Protein AF-A0A6P0DU18-F1 (afdb_monomer_lite)

Sequence (94 aa):
RQDRPPKGGRHASHGAALRIERGEGGFAARWIGTAYFVCANGGLTIDDSEIEALTGAFRRGGIEFVKSVLWKTEPRTGRCWYIGDQWALCYDDV

Secondary structure (DSSP, 8-state):
---PPP-S--EES--EEEEEEEETTEEEEEEEEE--EE---STTPPPHHHHHHHHHHHHH--GGG--EEEESS---TTSEEEEETTEEEESS--

pLDDT: mean 83.6, std 16.14, range [38.56, 97.56]

Radius of gyration: 15.57 Å; chains: 1; bounding box: 53×24×36 Å

Organism: Rhizobium leguminosarum (NCBI:txid384)

Structure (mmCIF, N/CA/C/O backbone):
data_AF-A0A6P0DU18-F1
#
_entry.id   AF-A0A6P0DU18-F1
#
loop_
_atom_site.group_PDB
_atom_site.id
_atom_site.type_symbol
_atom_site.label_atom_id
_atom_site.label_alt_id
_atom_site.label_comp_id
_atom_site.label_asym_id
_atom_site.label_entity_id
_atom_site.label_seq_id
_atom_site.pdbx_PDB_ins_code
_atom_site.Cartn_x
_atom_site.Cartn_y
_atom_site.Cartn_z
_atom_site.occupancy
_atom_site.B_iso_or_equiv
_atom_site.auth_seq_id
_atom_site.auth_comp_id
_atom_site.auth_asym_id
_atom_site.auth_atom_id
_atom_site.pdbx_PDB_model_num
ATOM 1 N N . ARG A 1 1 ? 34.447 4.246 -22.306 1.00 38.56 1 ARG A N 1
ATOM 2 C CA . ARG A 1 1 ? 33.308 3.542 -22.942 1.00 38.56 1 ARG A CA 1
ATOM 3 C C . ARG A 1 1 ? 32.091 3.850 -22.087 1.00 38.56 1 ARG A C 1
ATOM 5 O O . ARG A 1 1 ? 32.107 3.493 -20.922 1.00 38.56 1 ARG A O 1
ATOM 12 N N . GLN A 1 2 ? 31.158 4.646 -22.602 1.00 43.47 2 GLN A N 1
ATOM 13 C CA . GLN A 1 2 ? 29.969 5.083 -21.871 1.00 43.47 2 GLN A CA 1
ATOM 14 C C . GLN A 1 2 ? 28.898 4.011 -22.081 1.00 43.47 2 GLN A C 1
ATOM 16 O O . GLN A 1 2 ? 28.481 3.786 -23.218 1.00 43.47 2 GLN A O 1
ATOM 21 N N . ASP A 1 3 ? 28.548 3.291 -21.019 1.00 45.53 3 ASP A N 1
ATOM 22 C CA . ASP A 1 3 ? 27.516 2.261 -21.070 1.00 45.53 3 ASP A CA 1
ATOM 23 C C . ASP A 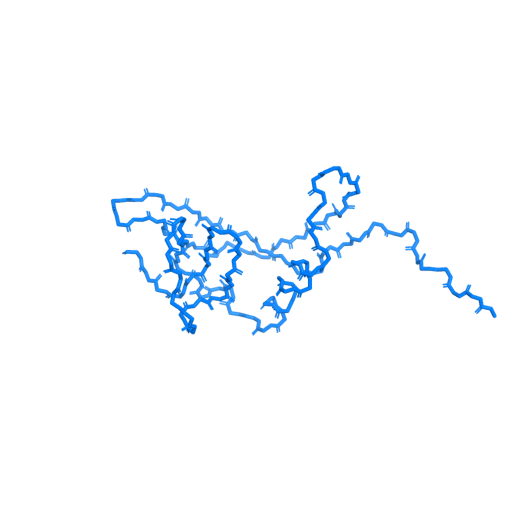1 3 ? 26.162 2.951 -21.233 1.00 45.53 3 ASP A C 1
ATOM 25 O O . ASP A 1 3 ? 25.703 3.700 -20.369 1.00 45.53 3 ASP A O 1
ATOM 29 N N . ARG A 1 4 ? 25.554 2.778 -22.403 1.00 45.91 4 ARG A N 1
ATOM 30 C CA . ARG A 1 4 ? 24.214 3.285 -22.678 1.00 45.91 4 ARG A CA 1
ATOM 31 C C . ARG A 1 4 ? 23.235 2.400 -21.905 1.00 45.91 4 ARG A C 1
ATOM 33 O O . ARG A 1 4 ? 23.251 1.192 -22.138 1.00 45.91 4 ARG A O 1
ATOM 40 N N . PRO A 1 5 ? 22.361 2.954 -21.043 1.00 54.50 5 PRO A N 1
ATOM 41 C CA . PRO A 1 5 ? 21.382 2.133 -20.350 1.00 54.50 5 PRO A CA 1
ATOM 42 C C . PRO A 1 5 ? 20.518 1.403 -21.391 1.00 54.50 5 PRO A C 1
ATOM 44 O O . PRO A 1 5 ? 20.196 1.980 -22.443 1.00 54.50 5 PRO A O 1
ATOM 47 N N . PRO A 1 6 ? 20.188 0.122 -21.159 1.00 45.06 6 PRO A N 1
ATOM 48 C CA . PRO A 1 6 ? 19.435 -0.666 -22.118 1.00 45.06 6 PRO A CA 1
ATOM 49 C C . PRO A 1 6 ? 18.103 0.029 -22.412 1.00 45.06 6 PRO A C 1
ATOM 51 O O . PRO A 1 6 ? 17.362 0.388 -21.502 1.00 45.06 6 PRO A O 1
ATOM 54 N N . LYS A 1 7 ? 17.790 0.209 -23.703 1.00 43.59 7 LYS A N 1
ATOM 55 C CA . LYS A 1 7 ? 16.494 0.717 -24.195 1.00 43.59 7 LYS A CA 1
ATOM 56 C C . LYS A 1 7 ? 15.381 -0.341 -24.050 1.00 43.59 7 LYS A C 1
ATOM 58 O O . LYS A 1 7 ? 14.619 -0.566 -24.984 1.00 43.59 7 LYS A O 1
ATOM 63 N N . GLY A 1 8 ? 15.332 -1.036 -22.919 1.00 41.78 8 GLY A N 1
ATOM 64 C CA . GLY A 1 8 ? 14.198 -1.867 -22.529 1.00 41.78 8 GLY A CA 1
ATOM 65 C C . GLY A 1 8 ? 13.238 -1.009 -21.717 1.00 41.78 8 GLY A C 1
ATOM 66 O O . GLY A 1 8 ? 13.696 -0.191 -20.919 1.00 41.78 8 GLY A O 1
ATOM 67 N N . GLY A 1 9 ? 11.927 -1.146 -21.931 1.00 42.88 9 GLY A N 1
ATOM 68 C CA . GLY A 1 9 ? 10.938 -0.467 -21.092 1.00 42.88 9 GLY A CA 1
ATOM 69 C C . GLY A 1 9 ? 11.263 -0.688 -19.613 1.00 42.88 9 GLY A C 1
ATOM 70 O O . GLY A 1 9 ? 11.665 -1.786 -19.224 1.00 42.88 9 GLY A O 1
ATOM 71 N N . ARG A 1 10 ? 11.151 0.359 -18.786 1.00 53.94 10 ARG A N 1
ATOM 72 C CA . ARG A 1 10 ? 11.315 0.216 -17.334 1.00 53.94 10 ARG A CA 1
ATOM 73 C C . ARG A 1 10 ? 10.206 -0.742 -16.888 1.00 53.94 10 ARG A C 1
ATOM 75 O O . ARG A 1 10 ? 9.032 -0.405 -16.960 1.00 53.94 10 ARG A O 1
ATOM 82 N N . HIS A 1 11 ? 10.552 -1.968 -16.522 1.00 50.66 11 HIS A N 1
ATOM 83 C CA . HIS A 1 11 ? 9.619 -2.833 -15.820 1.00 50.66 11 HIS A CA 1
ATOM 84 C C . HIS A 1 11 ? 9.659 -2.403 -14.357 1.00 50.66 11 HIS A C 1
ATOM 86 O O . HIS A 1 11 ? 10.730 -2.435 -13.745 1.00 50.66 11 HIS A O 1
ATOM 92 N N . ALA A 1 12 ? 8.532 -1.975 -13.788 1.00 57.50 12 ALA A N 1
ATOM 93 C CA . ALA A 1 12 ? 8.460 -1.869 -12.336 1.00 57.50 12 ALA A CA 1
ATOM 94 C C . ALA A 1 12 ? 8.569 -3.300 -11.795 1.00 57.50 12 ALA A C 1
ATOM 96 O O . ALA A 1 12 ? 7.684 -4.126 -12.015 1.00 57.50 12 ALA A O 1
ATOM 97 N N . SER A 1 13 ? 9.694 -3.618 -11.155 1.00 62.44 13 SER A N 1
ATOM 98 C CA . SER A 1 13 ? 9.973 -4.959 -10.623 1.00 62.44 13 SER A CA 1
ATOM 99 C C . SER A 1 13 ? 9.132 -5.292 -9.389 1.00 62.44 13 SER A C 1
ATOM 101 O O . SER A 1 13 ? 9.115 -6.442 -8.960 1.00 62.44 13 SER A O 1
ATOM 103 N N . HIS A 1 14 ? 8.432 -4.299 -8.836 1.00 76.50 14 HIS A N 1
ATOM 104 C CA . HIS A 1 14 ? 7.621 -4.433 -7.640 1.00 76.50 14 HIS A CA 1
ATOM 105 C C . HIS A 1 14 ? 6.286 -3.710 -7.835 1.00 76.50 14 HIS A C 1
ATOM 107 O O . HIS A 1 14 ? 6.252 -2.542 -8.220 1.00 76.50 14 HIS A O 1
ATOM 113 N N . GLY A 1 15 ? 5.197 -4.424 -7.578 1.00 86.50 15 GLY A N 1
ATOM 114 C CA . GLY A 1 15 ? 3.830 -3.946 -7.710 1.00 86.50 15 GLY A CA 1
ATOM 115 C C . GLY A 1 15 ? 2.871 -4.924 -7.039 1.00 86.50 15 GLY A C 1
ATOM 116 O O . GLY A 1 15 ? 3.220 -6.084 -6.801 1.00 86.50 15 GLY A O 1
ATOM 117 N N . ALA A 1 16 ? 1.654 -4.480 -6.736 1.00 91.25 16 ALA A N 1
ATOM 118 C CA . ALA A 1 16 ? 0.614 -5.350 -6.200 1.00 91.25 16 ALA A CA 1
ATOM 119 C C . ALA A 1 16 ? -0.774 -4.936 -6.679 1.00 91.25 16 ALA A C 1
ATOM 121 O O . ALA A 1 16 ? -1.027 -3.770 -6.976 1.00 91.25 16 ALA A O 1
ATOM 122 N N . ALA A 1 17 ? -1.671 -5.914 -6.699 1.00 92.81 17 ALA A N 1
ATOM 123 C CA . ALA A 1 17 ? -3.096 -5.713 -6.866 1.00 92.81 17 ALA A CA 1
ATOM 124 C C . ALA A 1 17 ? -3.792 -5.797 -5.499 1.00 92.81 17 ALA A C 1
ATOM 126 O O . ALA A 1 17 ? -3.612 -6.764 -4.751 1.00 92.81 17 ALA A O 1
ATOM 127 N N . LEU A 1 18 ? -4.610 -4.790 -5.198 1.00 95.00 18 LEU A N 1
ATOM 128 C CA . LEU 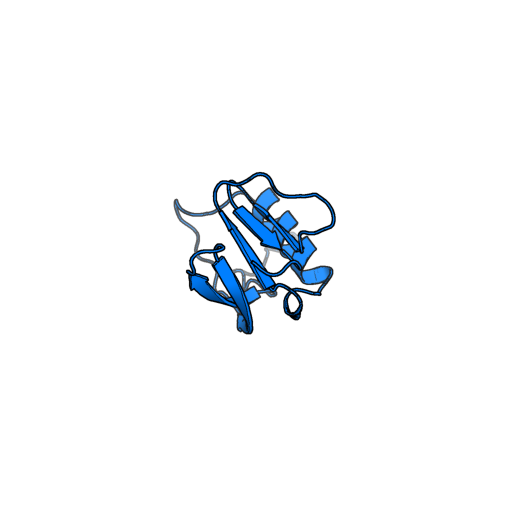A 1 18 ? -5.462 -4.726 -4.014 1.00 95.00 18 LEU A CA 1
ATOM 129 C C . LEU A 1 18 ? -6.929 -4.679 -4.454 1.00 95.00 18 LEU A C 1
ATOM 131 O O . LEU A 1 18 ? -7.283 -3.936 -5.370 1.00 95.00 18 LEU A O 1
ATOM 135 N N . ARG A 1 19 ? -7.792 -5.451 -3.789 1.00 97.00 19 ARG A N 1
ATOM 136 C CA . ARG A 1 19 ? -9.246 -5.286 -3.881 1.00 97.00 19 ARG A CA 1
ATOM 137 C C . ARG A 1 19 ? -9.652 -4.227 -2.873 1.00 97.00 19 ARG A C 1
ATOM 139 O O . ARG A 1 19 ? -9.399 -4.427 -1.689 1.00 97.00 19 ARG A O 1
ATOM 146 N N . ILE A 1 20 ? -10.298 -3.161 -3.337 1.00 97.06 20 ILE A N 1
ATOM 147 C CA . ILE A 1 20 ? -10.843 -2.119 -2.467 1.00 97.06 20 ILE A CA 1
ATOM 148 C C . ILE A 1 20 ? -12.365 -2.237 -2.420 1.00 97.06 20 ILE A C 1
ATOM 150 O O . ILE A 1 20 ? -13.022 -2.244 -3.461 1.00 97.06 20 ILE A O 1
ATOM 154 N N . GLU A 1 21 ? -12.921 -2.328 -1.216 1.00 97.50 21 GLU A N 1
ATOM 155 C CA . GLU A 1 21 ? -14.361 -2.370 -0.962 1.00 97.50 21 GLU A CA 1
ATOM 156 C C . GLU A 1 21 ? -14.772 -1.157 -0.135 1.00 97.50 21 GLU A C 1
ATOM 158 O O . GLU A 1 21 ? -14.230 -0.910 0.940 1.00 97.50 21 GLU A O 1
ATOM 163 N N . ARG A 1 22 ? -15.740 -0.390 -0.639 1.00 96.25 22 ARG A N 1
ATOM 164 C CA . ARG A 1 22 ? -16.289 0.761 0.077 1.00 96.25 22 ARG A CA 1
ATOM 165 C C . ARG A 1 22 ? -17.447 0.311 0.967 1.00 96.25 22 ARG A C 1
ATOM 167 O O . ARG A 1 22 ? -18.415 -0.248 0.458 1.00 96.25 22 ARG A O 1
ATOM 174 N N . GLY A 1 23 ? -17.357 0.609 2.257 1.00 92.88 23 GLY A N 1
ATOM 175 C CA . GLY A 1 23 ? -18.416 0.422 3.250 1.00 92.88 23 GLY A CA 1
ATOM 176 C C . GLY A 1 23 ? -18.713 1.712 4.017 1.00 92.88 23 GLY A C 1
ATOM 177 O O . GLY A 1 23 ? -18.171 2.772 3.702 1.00 92.88 23 GLY A O 1
ATOM 178 N N . GLU A 1 24 ? -19.570 1.622 5.036 1.00 88.88 24 GLU A N 1
ATOM 179 C CA . GLU A 1 24 ? -19.933 2.770 5.884 1.00 88.88 24 GLU A CA 1
ATOM 180 C C . GLU A 1 24 ? -18.745 3.298 6.709 1.00 88.88 24 GLU A C 1
ATOM 182 O O . GLU A 1 24 ? -18.632 4.505 6.902 1.00 88.88 24 GLU A O 1
ATOM 187 N N . GLY A 1 25 ? -17.831 2.413 7.131 1.00 86.12 25 GLY A N 1
ATOM 188 C CA . GLY A 1 25 ? -16.628 2.761 7.904 1.00 86.12 25 GLY A CA 1
ATOM 189 C C . GLY A 1 25 ? -15.431 3.241 7.072 1.00 86.12 25 GLY A C 1
ATOM 190 O O . GLY A 1 25 ? -14.482 3.786 7.624 1.00 86.12 25 GLY A O 1
ATOM 191 N N . GLY A 1 26 ? -15.460 3.088 5.741 1.00 93.62 26 GLY A N 1
ATOM 192 C CA . GLY A 1 26 ? -14.354 3.498 4.872 1.00 93.62 26 GLY A CA 1
ATOM 193 C C . GLY A 1 26 ? -14.081 2.538 3.717 1.00 93.62 26 GLY A C 1
ATOM 194 O O . GLY A 1 26 ? -15.000 1.977 3.119 1.00 93.62 26 GLY A O 1
ATOM 195 N N . PHE A 1 27 ? -12.802 2.382 3.375 1.00 96.94 27 PHE A N 1
ATOM 196 C CA . PHE A 1 27 ? -12.331 1.555 2.264 1.00 96.94 27 PHE A CA 1
ATOM 197 C C . PHE A 1 27 ? -11.510 0.367 2.773 1.00 96.94 27 PHE A C 1
ATOM 199 O O . PHE A 1 27 ? -10.324 0.512 3.071 1.00 96.94 27 PHE A O 1
ATOM 206 N N . ALA A 1 28 ? -12.130 -0.808 2.863 1.00 97.25 28 ALA A N 1
ATOM 207 C CA . ALA A 1 28 ? -11.424 -2.043 3.180 1.00 97.25 28 ALA A CA 1
ATOM 208 C C . ALA A 1 28 ? -10.532 -2.446 2.000 1.00 97.25 28 ALA A C 1
ATOM 210 O O . ALA A 1 28 ? -10.920 -2.306 0.838 1.00 97.25 28 ALA A O 1
ATOM 211 N N . ALA A 1 29 ? -9.343 -2.955 2.293 1.00 97.56 29 ALA A N 1
ATOM 212 C CA . ALA A 1 29 ? -8.362 -3.389 1.315 1.00 97.56 29 ALA A CA 1
ATOM 213 C C . ALA A 1 29 ? -7.987 -4.849 1.562 1.00 97.56 29 ALA A C 1
ATOM 215 O O . ALA A 1 29 ? -7.789 -5.277 2.696 1.00 97.56 29 ALA A O 1
ATOM 216 N N . ARG A 1 30 ? -7.850 -5.614 0.481 1.00 96.81 30 ARG A N 1
ATOM 217 C CA . ARG A 1 30 ? -7.328 -6.979 0.534 1.00 96.81 30 ARG A CA 1
ATOM 218 C C . ARG A 1 30 ? -6.283 -7.188 -0.543 1.00 96.81 30 ARG A C 1
ATOM 220 O O . ARG A 1 30 ? -6.550 -6.937 -1.719 1.00 96.81 30 ARG A O 1
ATOM 227 N N . TRP A 1 31 ? -5.127 -7.720 -0.159 1.00 94.56 31 TRP A N 1
ATOM 228 C CA . TRP A 1 31 ? -4.109 -8.149 -1.112 1.00 94.56 31 TRP A CA 1
ATOM 229 C C . TRP A 1 31 ? -4.607 -9.307 -1.982 1.00 94.56 31 TRP A C 1
ATOM 231 O O . TRP A 1 31 ? -5.170 -10.291 -1.494 1.00 94.56 31 TRP A O 1
ATOM 241 N N . ILE A 1 32 ? -4.442 -9.151 -3.296 1.00 95.06 32 ILE A N 1
ATOM 242 C CA . ILE A 1 32 ? -4.797 -10.163 -4.295 1.00 95.06 32 ILE A CA 1
ATOM 243 C C . ILE A 1 32 ? -3.540 -10.884 -4.783 1.00 95.06 32 ILE A C 1
ATOM 245 O O . ILE A 1 32 ? -3.569 -12.098 -4.963 1.00 95.06 32 ILE A O 1
ATOM 249 N N . GLY A 1 33 ? -2.453 -10.147 -5.021 1.00 88.69 33 GLY A N 1
ATOM 250 C CA . GLY A 1 33 ? -1.235 -10.706 -5.596 1.00 88.69 33 GLY A CA 1
ATOM 251 C C . GLY A 1 33 ? -0.242 -9.646 -6.063 1.00 88.69 33 GLY A C 1
ATOM 252 O O . GLY A 1 33 ? -0.510 -8.443 -6.012 1.00 88.69 33 GLY A O 1
ATOM 253 N N . THR A 1 34 ? 0.912 -10.105 -6.539 1.00 88.31 34 THR A N 1
ATOM 254 C CA . THR A 1 34 ? 1.931 -9.268 -7.186 1.00 88.31 34 THR A CA 1
ATOM 255 C C . THR A 1 34 ? 1.447 -8.783 -8.553 1.00 88.31 34 THR A C 1
ATOM 257 O O . THR A 1 34 ? 0.770 -9.510 -9.278 1.00 88.31 34 THR A O 1
ATOM 260 N N . ALA A 1 35 ? 1.821 -7.559 -8.918 1.00 85.56 35 ALA A N 1
ATOM 261 C CA . ALA A 1 35 ? 1.585 -6.986 -10.237 1.00 85.56 35 ALA A CA 1
ATOM 262 C C . ALA A 1 35 ? 2.905 -6.511 -10.854 1.00 85.56 35 ALA A C 1
ATOM 264 O O . ALA A 1 35 ? 3.803 -6.058 -10.144 1.00 85.56 35 ALA A O 1
ATOM 265 N N . TYR A 1 36 ? 2.996 -6.587 -12.180 1.00 78.88 36 TYR A N 1
ATOM 266 C CA . TYR A 1 36 ? 4.141 -6.119 -12.955 1.00 78.88 36 TYR A CA 1
ATOM 267 C C . TYR A 1 36 ? 3.660 -5.107 -13.987 1.00 78.88 36 TYR A C 1
ATOM 269 O O . TYR A 1 36 ? 2.632 -5.318 -14.631 1.00 78.88 36 TYR A O 1
ATOM 277 N N . PHE A 1 37 ? 4.409 -4.019 -14.156 1.00 74.06 37 PHE A N 1
ATOM 278 C CA . PHE A 1 37 ? 4.033 -2.933 -15.059 1.00 74.06 37 PHE A CA 1
ATOM 279 C C . PHE A 1 37 ? 5.072 -2.748 -16.156 1.00 74.06 37 PHE A C 1
ATOM 281 O O . PHE A 1 37 ? 6.275 -2.879 -15.922 1.00 74.06 37 PHE A O 1
ATOM 288 N N . VAL A 1 38 ? 4.597 -2.395 -17.347 1.00 69.19 38 VAL A N 1
ATOM 289 C CA . VAL A 1 38 ? 5.427 -1.845 -18.420 1.00 69.19 38 VAL A CA 1
ATOM 290 C C . VAL A 1 38 ? 5.315 -0.328 -18.326 1.00 69.19 38 VAL A C 1
ATOM 292 O O . VAL A 1 38 ? 4.243 0.222 -18.571 1.00 69.19 38 VAL A O 1
ATOM 295 N N . CYS A 1 39 ? 6.391 0.354 -17.931 1.00 70.00 39 CYS A N 1
ATOM 296 C CA . CYS A 1 39 ? 6.380 1.810 -17.833 1.00 70.00 39 CYS A CA 1
ATOM 297 C C . CYS A 1 39 ? 6.356 2.441 -19.231 1.00 70.00 39 CYS A C 1
ATOM 299 O O . CYS A 1 39 ? 7.175 2.110 -20.092 1.00 70.00 39 CYS A O 1
ATOM 301 N N . ALA A 1 40 ? 5.443 3.391 -19.423 1.00 68.75 40 ALA A N 1
ATOM 302 C CA . ALA A 1 40 ? 5.397 4.280 -20.576 1.00 68.75 40 ALA A CA 1
ATOM 303 C C . ALA A 1 40 ? 5.743 5.707 -20.131 1.00 68.75 40 ALA A C 1
ATOM 305 O O . ALA A 1 40 ? 5.409 6.106 -19.019 1.00 68.75 40 ALA A O 1
ATOM 306 N N . ASN A 1 41 ? 6.399 6.476 -21.001 1.00 72.75 41 ASN A N 1
ATOM 307 C CA . ASN A 1 41 ? 6.684 7.890 -20.748 1.00 72.75 41 ASN A CA 1
ATOM 308 C C . ASN A 1 41 ? 5.506 8.741 -21.245 1.00 72.75 41 ASN A C 1
ATOM 310 O O . ASN A 1 41 ? 5.082 8.570 -22.390 1.00 72.75 41 ASN A O 1
ATOM 314 N N . GLY A 1 42 ? 4.999 9.672 -20.434 1.00 76.75 42 GLY A N 1
ATOM 315 C CA . GLY A 1 42 ? 3.924 10.579 -20.848 1.00 76.75 42 GLY A CA 1
ATOM 316 C C . GLY A 1 42 ? 3.615 11.672 -19.823 1.00 76.75 42 GLY A C 1
ATOM 317 O O . GLY A 1 42 ? 4.263 11.768 -18.792 1.00 76.75 42 GLY A O 1
ATOM 318 N N . GLY A 1 43 ? 2.603 12.502 -20.086 1.00 75.56 43 GLY A N 1
ATOM 319 C CA . GLY A 1 43 ? 2.222 13.610 -19.190 1.00 75.56 43 GLY A CA 1
ATOM 320 C C . GLY A 1 43 ? 1.620 13.190 -17.840 1.00 75.56 43 GLY A C 1
ATOM 321 O O . GLY A 1 43 ? 1.331 14.049 -17.020 1.00 75.56 43 GLY A O 1
ATOM 322 N N . LEU A 1 44 ? 1.420 11.887 -17.623 1.00 72.44 44 LEU A N 1
ATOM 323 C CA . LEU A 1 44 ? 0.973 11.299 -16.355 1.00 72.44 44 LEU A CA 1
ATOM 324 C C . LEU A 1 44 ? 2.125 10.617 -15.600 1.00 72.44 44 LEU A C 1
ATOM 326 O O . LEU A 1 44 ? 1.879 9.866 -14.658 1.00 72.44 44 LEU A O 1
ATOM 330 N N . THR A 1 45 ? 3.371 10.815 -16.042 1.00 71.38 45 THR A N 1
ATOM 331 C CA . THR A 1 45 ? 4.541 10.362 -15.289 1.00 71.38 45 THR A CA 1
A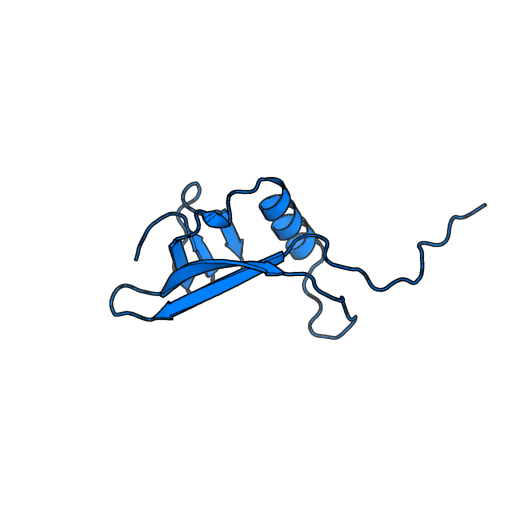TOM 332 C C . THR A 1 45 ? 4.541 11.068 -13.936 1.00 71.38 45 THR A C 1
ATOM 334 O O . THR A 1 45 ? 4.522 12.296 -13.876 1.00 71.38 45 THR A O 1
ATOM 337 N N . ILE A 1 46 ? 4.533 10.273 -12.872 1.00 74.56 46 ILE A N 1
ATOM 338 C CA . ILE A 1 46 ? 4.679 10.740 -11.492 1.00 74.56 46 ILE A CA 1
ATOM 339 C C . ILE A 1 46 ? 6.135 11.111 -11.200 1.00 74.56 46 ILE A C 1
ATOM 341 O O . ILE A 1 46 ? 7.035 10.728 -11.953 1.00 74.56 46 ILE A O 1
ATOM 345 N N . ASP A 1 47 ? 6.368 11.856 -10.123 1.00 82.25 47 ASP A N 1
ATOM 346 C CA . ASP A 1 47 ? 7.708 12.334 -9.785 1.00 82.25 47 ASP A CA 1
ATOM 347 C C . ASP A 1 47 ? 8.656 11.166 -9.442 1.00 82.25 47 ASP A C 1
ATOM 349 O O . ASP A 1 47 ? 8.250 10.162 -8.847 1.00 82.25 47 ASP A O 1
ATOM 353 N N . ASP A 1 48 ? 9.938 11.280 -9.809 1.00 82.56 48 ASP A N 1
ATOM 354 C CA . ASP A 1 48 ? 10.930 10.229 -9.537 1.00 82.56 48 ASP A CA 1
ATOM 355 C C . ASP A 1 48 ? 11.054 9.936 -8.027 1.00 82.56 48 ASP A C 1
ATOM 357 O O . ASP A 1 48 ? 11.258 8.782 -7.641 1.00 82.56 48 ASP A O 1
ATOM 361 N N . SER A 1 49 ? 10.852 10.932 -7.156 1.00 85.50 49 SER A N 1
ATOM 362 C CA . SER A 1 49 ? 10.854 10.738 -5.700 1.00 85.50 49 SER A CA 1
ATOM 363 C C . SER A 1 49 ? 9.673 9.890 -5.215 1.00 85.50 49 SER A C 1
ATOM 365 O O . SER A 1 49 ? 9.835 9.066 -4.311 1.00 85.50 49 SER A O 1
ATOM 367 N N . GLU A 1 50 ? 8.501 10.010 -5.844 1.00 84.75 50 GLU A N 1
ATOM 368 C CA . GLU A 1 50 ? 7.334 9.177 -5.535 1.00 84.75 50 GLU A CA 1
ATOM 369 C C . GLU A 1 50 ? 7.580 7.725 -5.955 1.00 84.75 50 GLU A C 1
ATOM 371 O O . GLU A 1 50 ? 7.269 6.791 -5.205 1.00 84.75 50 GLU A O 1
ATOM 376 N N . ILE A 1 51 ? 8.211 7.528 -7.121 1.00 83.75 51 ILE A N 1
ATOM 377 C CA . ILE A 1 51 ? 8.638 6.209 -7.605 1.00 83.75 51 ILE A CA 1
ATOM 378 C C . ILE A 1 51 ? 9.630 5.576 -6.623 1.00 83.75 51 ILE A C 1
ATOM 380 O O . ILE A 1 51 ? 9.495 4.395 -6.280 1.00 83.75 51 ILE A O 1
ATOM 384 N N . GLU A 1 52 ? 10.623 6.332 -6.156 1.00 86.69 52 GLU A N 1
ATOM 385 C CA . GLU A 1 52 ? 11.614 5.856 -5.189 1.00 86.69 52 GLU A CA 1
ATOM 386 C C . GLU A 1 52 ? 10.981 5.509 -3.837 1.00 86.69 52 GLU A C 1
ATOM 388 O O . GLU A 1 52 ? 11.258 4.436 -3.289 1.00 86.69 52 GLU A O 1
ATOM 393 N N . ALA A 1 53 ? 10.080 6.354 -3.330 1.00 89.38 53 ALA A N 1
ATOM 394 C CA . ALA A 1 53 ? 9.367 6.116 -2.079 1.00 89.38 53 ALA A CA 1
ATOM 395 C C . ALA A 1 53 ? 8.520 4.836 -2.140 1.00 89.38 53 ALA A C 1
ATOM 397 O O . ALA A 1 53 ? 8.586 3.996 -1.233 1.00 89.38 53 ALA A O 1
ATOM 398 N N . LEU A 1 54 ? 7.765 4.649 -3.228 1.00 88.56 54 LEU A N 1
ATOM 399 C CA . LEU A 1 54 ? 6.933 3.463 -3.421 1.00 88.56 54 LEU A CA 1
ATOM 400 C C . LEU A 1 54 ? 7.790 2.203 -3.616 1.00 88.56 54 LEU A C 1
ATOM 402 O O . LEU A 1 54 ? 7.521 1.165 -3.009 1.00 88.56 54 LEU A O 1
ATOM 406 N N . THR A 1 55 ? 8.879 2.300 -4.383 1.00 87.31 55 THR A N 1
ATOM 407 C CA . THR A 1 55 ? 9.857 1.208 -4.534 1.00 87.31 55 THR A CA 1
ATOM 408 C C . THR A 1 55 ? 10.460 0.819 -3.183 1.00 87.31 55 THR A C 1
ATOM 410 O O . THR A 1 55 ? 10.602 -0.367 -2.876 1.00 87.31 55 THR A O 1
ATOM 413 N N . GLY A 1 56 ? 10.787 1.805 -2.344 1.00 90.19 56 GLY A N 1
ATOM 414 C CA . GLY A 1 56 ? 11.264 1.588 -0.984 1.00 90.19 56 GLY A CA 1
ATOM 415 C C . GLY A 1 56 ? 10.241 0.859 -0.112 1.00 90.19 56 GLY A C 1
ATOM 41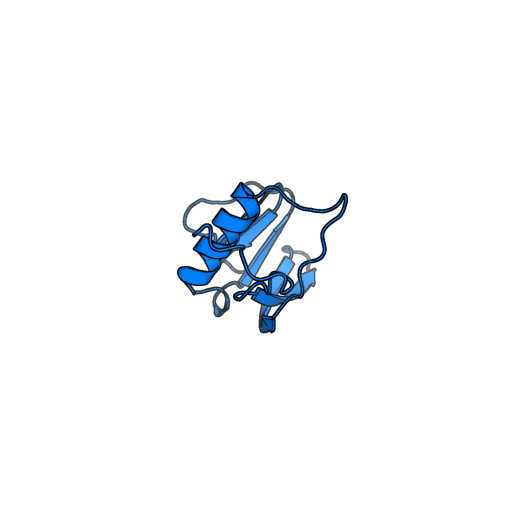6 O O . GLY A 1 56 ? 10.620 -0.053 0.621 1.00 90.19 56 GLY A O 1
ATOM 417 N N . ALA A 1 57 ? 8.954 1.203 -0.214 1.00 92.62 57 ALA A N 1
ATOM 418 C CA . ALA A 1 57 ? 7.882 0.503 0.495 1.00 92.62 57 ALA A CA 1
ATOM 419 C C . ALA A 1 57 ? 7.771 -0.968 0.083 1.00 92.62 57 ALA A C 1
ATOM 421 O O . ALA A 1 57 ? 7.756 -1.842 0.947 1.00 92.62 57 ALA A O 1
ATOM 422 N N . PHE A 1 58 ? 7.808 -1.261 -1.218 1.00 90.69 58 PHE A N 1
ATOM 423 C CA . PHE A 1 58 ? 7.805 -2.642 -1.699 1.00 90.69 58 PHE A CA 1
ATOM 424 C C . PHE A 1 58 ? 9.001 -3.457 -1.209 1.00 90.69 58 PHE A C 1
ATOM 426 O O . PHE A 1 58 ? 8.830 -4.607 -0.811 1.00 90.69 58 PHE A O 1
ATOM 433 N N . ARG A 1 59 ? 10.204 -2.872 -1.186 1.00 89.75 59 ARG A N 1
ATOM 434 C CA . ARG A 1 59 ? 11.407 -3.553 -0.680 1.00 89.75 59 ARG A CA 1
ATOM 435 C C . ARG A 1 59 ? 11.327 -3.896 0.807 1.00 89.75 59 ARG A C 1
ATOM 437 O O . ARG A 1 59 ? 11.944 -4.870 1.222 1.00 89.75 59 ARG A O 1
ATOM 444 N N . ARG A 1 60 ? 10.583 -3.118 1.604 1.00 92.00 60 ARG A N 1
ATOM 445 C CA . ARG A 1 60 ? 10.326 -3.437 3.020 1.00 92.00 60 ARG A CA 1
ATOM 446 C C . ARG A 1 60 ? 9.348 -4.606 3.200 1.00 92.00 60 ARG A C 1
ATOM 448 O O . ARG A 1 60 ? 9.318 -5.178 4.284 1.00 92.00 60 ARG A O 1
ATOM 455 N N . GLY A 1 61 ? 8.582 -4.966 2.166 1.00 91.00 61 GLY A N 1
ATOM 456 C CA . GLY A 1 61 ? 7.542 -5.995 2.234 1.00 91.00 61 GLY A CA 1
ATOM 457 C C . GLY A 1 61 ? 6.311 -5.552 3.031 1.00 91.00 61 GLY A C 1
ATOM 458 O O . GLY A 1 61 ? 6.146 -4.370 3.337 1.00 91.00 61 GLY A O 1
ATOM 459 N N . GLY A 1 62 ? 5.427 -6.500 3.347 1.00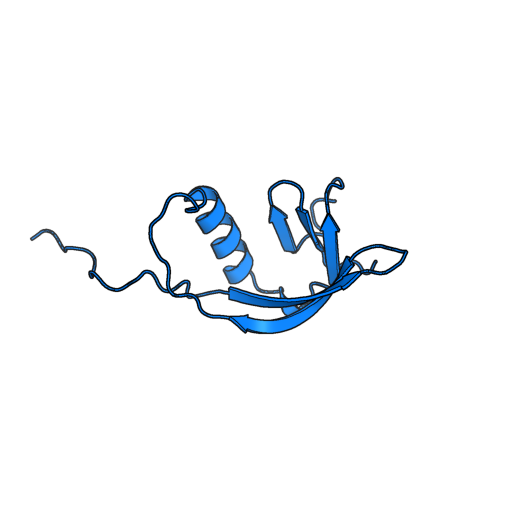 93.38 62 GLY A N 1
ATOM 460 C CA . GLY A 1 62 ? 4.282 -6.288 4.234 1.00 93.38 62 GLY A CA 1
ATOM 461 C C . GLY A 1 62 ? 3.020 -5.735 3.572 1.00 93.38 62 GLY A C 1
ATOM 462 O O . GLY A 1 62 ? 2.059 -5.414 4.269 1.00 93.38 62 GLY A O 1
ATOM 463 N N . ILE A 1 63 ? 2.984 -5.640 2.241 1.00 94.81 63 ILE A N 1
ATOM 464 C CA . ILE A 1 63 ? 1.780 -5.208 1.518 1.00 94.81 63 ILE A CA 1
ATOM 465 C C . ILE A 1 63 ? 0.613 -6.192 1.693 1.00 94.81 63 ILE A C 1
ATOM 467 O O . ILE A 1 63 ? -0.547 -5.795 1.653 1.00 94.81 63 ILE A O 1
ATOM 471 N N . GLU A 1 64 ? 0.908 -7.465 1.942 1.00 94.00 64 GLU A N 1
ATOM 472 C CA . GLU A 1 64 ? -0.064 -8.509 2.254 1.00 94.00 64 GLU A CA 1
ATOM 473 C C . GLU A 1 64 ? -0.830 -8.257 3.563 1.00 94.00 64 GLU A C 1
ATOM 475 O O . GLU A 1 64 ? -1.914 -8.807 3.749 1.00 94.00 64 GLU A O 1
ATOM 480 N N . PHE A 1 65 ? -0.296 -7.405 4.447 1.00 95.94 65 PHE A N 1
ATOM 481 C CA . PHE A 1 65 ? -0.927 -7.031 5.713 1.00 95.94 65 PHE A CA 1
ATOM 482 C C . PHE A 1 65 ? -1.760 -5.751 5.619 1.00 95.94 65 PHE A C 1
ATOM 484 O O . PHE A 1 65 ? -2.357 -5.350 6.615 1.00 95.94 65 PHE A O 1
ATOM 491 N N . VAL A 1 66 ? -1.791 -5.084 4.461 1.00 96.94 66 VAL A N 1
ATOM 492 C CA . VAL A 1 66 ? -2.641 -3.908 4.245 1.00 96.94 66 VAL A CA 1
ATOM 493 C C . VAL A 1 66 ? -4.108 -4.322 4.314 1.00 96.94 66 VAL A C 1
ATOM 495 O O . VAL A 1 66 ? -4.531 -5.248 3.620 1.00 96.94 66 VAL A O 1
ATOM 498 N N . LYS A 1 67 ? -4.879 -3.599 5.126 1.00 97.25 67 LYS A N 1
ATOM 499 C CA . LYS A 1 67 ? -6.292 -3.876 5.405 1.00 97.25 67 LYS A CA 1
ATOM 500 C C . LYS A 1 67 ? -7.236 -2.745 5.033 1.00 97.25 67 LYS A C 1
ATOM 502 O O . LYS A 1 67 ? -8.438 -2.969 4.915 1.00 97.25 67 LYS A O 1
ATOM 507 N N . SER A 1 68 ? -6.720 -1.536 4.827 1.00 97.06 68 SER A N 1
ATOM 508 C CA . SER A 1 68 ? -7.554 -0.395 4.461 1.00 97.06 68 SER A CA 1
ATOM 509 C C . SER A 1 68 ? -6.828 0.659 3.635 1.00 97.06 68 SER A C 1
ATOM 511 O O . SER A 1 68 ? -5.594 0.697 3.559 1.00 97.06 68 SER A O 1
ATOM 513 N N . VAL A 1 69 ? -7.633 1.518 3.009 1.00 97.06 69 VAL A N 1
ATOM 514 C CA . VAL A 1 69 ? -7.203 2.749 2.348 1.00 97.06 69 VAL A CA 1
ATOM 515 C C . VAL A 1 69 ? -7.768 3.938 3.118 1.00 97.06 69 VAL A C 1
ATOM 517 O O . VAL A 1 69 ? -8.984 4.082 3.250 1.00 97.06 69 VAL A O 1
ATOM 520 N N . LEU A 1 70 ? -6.895 4.831 3.573 1.00 95.44 70 LEU A N 1
ATOM 521 C CA . LEU A 1 70 ? -7.306 6.170 3.980 1.00 95.44 70 LEU A CA 1
ATOM 522 C C . LEU A 1 70 ? -7.421 7.039 2.735 1.00 95.44 70 LEU A C 1
ATOM 524 O O . LEU A 1 70 ? -6.511 7.066 1.909 1.00 95.44 70 LEU A O 1
ATOM 528 N N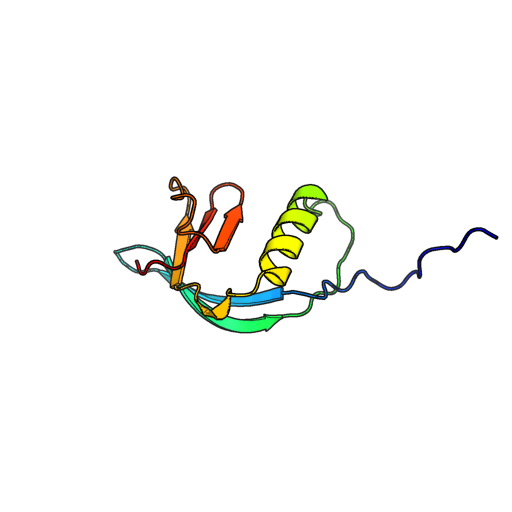 . TRP A 1 71 ? -8.532 7.759 2.611 1.00 93.75 71 TRP A N 1
ATOM 529 C CA . TRP A 1 71 ? -8.780 8.674 1.504 1.00 93.75 71 TRP A CA 1
ATOM 530 C C . TRP A 1 71 ? -9.122 10.054 2.050 1.00 93.75 71 TRP A C 1
ATOM 532 O O . TRP A 1 71 ? -10.058 10.188 2.840 1.00 93.75 71 TRP A O 1
ATOM 542 N N . LYS A 1 72 ? -8.364 11.076 1.638 1.00 91.75 72 LYS A N 1
ATOM 543 C CA . LYS A 1 72 ? -8.536 12.480 2.053 1.00 91.75 72 LYS A CA 1
ATOM 544 C C . LYS A 1 72 ? -8.642 12.655 3.576 1.00 91.75 72 LYS A C 1
ATOM 546 O O . LYS A 1 72 ? -9.408 13.481 4.062 1.00 91.75 72 LYS A O 1
ATOM 551 N N . THR A 1 73 ? -7.907 11.830 4.316 1.00 88.94 73 THR A N 1
ATOM 552 C CA . THR A 1 73 ? -7.891 11.787 5.782 1.00 88.94 73 THR A CA 1
ATOM 553 C C . THR A 1 73 ? -6.445 11.712 6.253 1.00 88.94 73 THR A C 1
ATOM 555 O O . THR A 1 73 ? -5.632 11.056 5.604 1.00 88.94 73 THR A O 1
ATOM 558 N N . GLU A 1 74 ? -6.132 12.364 7.374 1.00 89.94 74 GLU A N 1
ATOM 559 C CA . GLU A 1 74 ? -4.773 12.419 7.918 1.00 89.94 74 GLU A CA 1
ATOM 560 C C . GLU A 1 74 ? -4.277 11.019 8.338 1.00 89.94 74 GLU A C 1
ATOM 562 O O . GLU A 1 74 ? -4.902 10.371 9.191 1.00 89.94 74 GLU A O 1
ATOM 567 N N . PRO A 1 75 ? -3.164 10.525 7.770 1.00 90.50 75 PRO A N 1
ATOM 568 C CA . PRO A 1 75 ? -2.621 9.221 8.114 1.00 90.50 75 PRO A CA 1
ATOM 569 C C . PRO A 1 75 ? -1.882 9.240 9.455 1.00 90.50 75 PRO A C 1
ATOM 571 O O . PRO A 1 75 ? -1.158 10.171 9.796 1.00 90.50 75 PRO A O 1
ATOM 574 N N . ARG A 1 76 ? -1.993 8.147 10.218 1.00 88.00 76 ARG A N 1
ATOM 575 C CA . ARG A 1 76 ? -1.187 7.945 11.431 1.00 88.00 76 ARG A CA 1
ATOM 576 C C . ARG A 1 76 ? 0.143 7.291 11.068 1.00 88.00 76 ARG A C 1
ATOM 578 O O . ARG A 1 76 ? 0.190 6.111 10.703 1.00 88.00 76 ARG A O 1
ATOM 585 N N . THR A 1 77 ? 1.232 8.044 11.197 1.00 83.44 77 THR A N 1
ATOM 586 C CA . THR A 1 77 ? 2.597 7.548 10.974 1.00 83.44 77 THR A CA 1
ATOM 587 C C . THR A 1 77 ? 2.866 6.304 11.829 1.00 83.44 77 THR A C 1
ATOM 589 O O . THR A 1 77 ? 2.564 6.278 13.019 1.00 83.44 77 THR A O 1
ATOM 592 N N . GLY A 1 78 ? 3.391 5.240 11.214 1.00 88.81 78 GLY A N 1
ATOM 593 C CA . GLY A 1 78 ? 3.651 3.949 11.870 1.00 88.81 78 GLY A CA 1
ATOM 594 C C . GLY A 1 78 ? 2.504 2.929 11.809 1.00 88.81 78 GLY A C 1
ATOM 595 O O . GLY A 1 78 ? 2.734 1.753 12.076 1.00 88.81 78 GLY A O 1
ATOM 596 N N . ARG A 1 79 ? 1.291 3.333 11.405 1.00 93.88 79 ARG A N 1
ATOM 597 C CA . ARG A 1 79 ? 0.172 2.412 11.089 1.00 93.88 79 ARG A CA 1
ATOM 598 C C . ARG A 1 79 ? -0.040 2.213 9.587 1.00 93.88 79 ARG A C 1
ATOM 600 O O . ARG A 1 79 ? -0.884 1.419 9.174 1.00 93.88 79 ARG A O 1
ATOM 607 N N . CYS A 1 80 ? 0.734 2.930 8.777 1.00 95.94 80 CYS A N 1
ATOM 608 C CA . CYS A 1 80 ? 0.644 2.918 7.326 1.00 95.94 80 CYS A CA 1
ATOM 609 C C . CYS A 1 80 ? 1.811 2.138 6.716 1.00 95.94 80 CYS A C 1
ATOM 611 O O . CYS A 1 80 ? 2.967 2.343 7.089 1.00 95.94 80 CYS A O 1
ATOM 613 N N . TRP A 1 81 ? 1.506 1.283 5.745 1.00 96.19 81 TRP A N 1
ATOM 614 C CA . TRP A 1 81 ? 2.491 0.660 4.867 1.00 96.19 81 TRP A CA 1
ATOM 615 C C . TRP A 1 81 ? 3.121 1.698 3.922 1.00 96.19 81 TRP A C 1
ATOM 617 O O . TRP A 1 81 ? 4.345 1.737 3.752 1.00 96.19 81 TRP A O 1
ATOM 627 N N . TYR A 1 82 ? 2.284 2.580 3.362 1.00 95.44 82 TYR A N 1
ATOM 628 C CA . TYR A 1 82 ? 2.672 3.673 2.469 1.00 95.44 82 TYR A CA 1
ATOM 629 C C . TYR A 1 82 ? 1.723 4.866 2.626 1.00 95.44 82 TYR A C 1
ATOM 631 O O . TYR A 1 82 ? 0.528 4.676 2.859 1.00 95.44 82 TYR A O 1
ATOM 639 N N . ILE A 1 83 ? 2.261 6.078 2.493 1.00 95.06 83 ILE A N 1
ATOM 640 C CA . ILE A 1 83 ? 1.520 7.342 2.509 1.00 95.06 83 ILE A CA 1
ATOM 641 C C . ILE A 1 83 ? 1.853 8.062 1.203 1.00 95.06 83 ILE A C 1
ATOM 643 O O . ILE A 1 83 ? 3.030 8.283 0.919 1.00 95.06 83 ILE A O 1
ATOM 647 N N . GLY A 1 84 ? 0.826 8.384 0.422 1.00 91.44 84 GLY A N 1
ATOM 648 C CA . GLY A 1 84 ? 0.917 9.194 -0.789 1.00 91.44 84 GLY A CA 1
ATOM 649 C C . GLY A 1 84 ? 0.142 10.502 -0.637 1.00 91.44 84 GLY A C 1
ATOM 650 O O . GLY A 1 84 ? -0.367 10.821 0.439 1.00 91.44 84 GLY A O 1
ATOM 651 N N . ASP A 1 85 ? 0.025 11.262 -1.724 1.00 89.56 85 ASP A N 1
ATOM 652 C CA . ASP A 1 85 ? -0.759 12.497 -1.708 1.00 89.56 85 ASP A CA 1
ATOM 653 C C . ASP A 1 85 ? -2.260 12.205 -1.563 1.00 89.56 85 ASP A C 1
ATOM 655 O O . ASP A 1 85 ? -2.871 11.581 -2.426 1.00 89.56 85 ASP A O 1
ATOM 659 N N . GLN A 1 86 ? -2.866 12.671 -0.470 1.00 91.94 86 GLN A N 1
ATOM 660 C CA . GLN A 1 86 ? -4.285 12.486 -0.130 1.00 91.94 86 GLN A CA 1
ATOM 661 C C . GLN A 1 86 ? -4.741 11.037 0.116 1.00 91.94 86 GLN A C 1
ATOM 663 O O . GLN A 1 86 ? -5.947 10.801 0.253 1.00 91.94 86 GLN A O 1
ATOM 668 N N . TRP A 1 87 ? -3.836 10.061 0.205 1.00 93.81 87 TRP A N 1
ATOM 669 C CA . TRP A 1 87 ? -4.197 8.680 0.535 1.00 93.81 87 TRP A CA 1
ATOM 670 C C . TRP A 1 87 ? -3.093 7.935 1.278 1.00 93.81 87 TRP A C 1
ATOM 672 O O . TRP A 1 87 ? -1.915 8.275 1.203 1.00 93.81 87 TRP A O 1
ATOM 682 N N . ALA A 1 88 ? -3.470 6.872 1.982 1.00 96.31 88 ALA A N 1
ATOM 683 C CA . ALA A 1 88 ? -2.518 5.958 2.603 1.00 96.31 88 ALA A CA 1
ATOM 684 C C . ALA A 1 88 ? -3.046 4.523 2.607 1.00 96.31 88 ALA A C 1
ATOM 686 O O . ALA A 1 88 ? -4.255 4.299 2.621 1.00 96.31 88 ALA A O 1
ATOM 687 N N . LEU A 1 89 ? -2.133 3.552 2.618 1.00 96.94 89 LEU A N 1
ATOM 688 C CA . LEU A 1 89 ? -2.440 2.136 2.827 1.00 96.94 89 LEU A CA 1
ATOM 689 C C . LEU A 1 89 ? -2.089 1.761 4.254 1.00 96.94 89 LEU A C 1
ATOM 691 O O . LEU A 1 89 ? -0.944 1.942 4.673 1.00 96.94 89 LEU A O 1
ATOM 695 N N . CYS A 1 90 ? -3.057 1.227 4.987 1.00 96.56 90 CYS A N 1
ATOM 696 C CA . CYS A 1 90 ? -2.946 1.021 6.425 1.00 96.56 90 CYS A CA 1
ATOM 697 C C . CYS A 1 90 ? -3.081 -0.448 6.811 1.00 96.56 90 CYS A C 1
ATOM 699 O O . CYS A 1 90 ? -3.741 -1.233 6.131 1.00 96.56 90 CYS A O 1
ATOM 701 N N . TYR A 1 91 ? -2.456 -0.805 7.931 1.00 96.19 91 TYR A N 1
ATOM 702 C CA . TYR A 1 91 ? -2.577 -2.132 8.546 1.00 96.19 91 TYR A CA 1
ATOM 703 C C . TYR A 1 91 ? -3.822 -2.269 9.433 1.00 96.19 91 TYR A C 1
ATOM 705 O O . TYR A 1 91 ? -4.135 -3.360 9.912 1.00 96.19 91 TYR A O 1
ATOM 713 N N . ASP A 1 92 ? -4.501 -1.150 9.676 1.00 94.19 92 ASP A N 1
ATOM 714 C CA . ASP A 1 92 ? -5.721 -1.074 10.467 1.00 94.19 92 ASP A CA 1
ATOM 715 C C . ASP A 1 92 ? -6.935 -1.409 9.605 1.00 94.19 92 ASP A C 1
ATOM 717 O O . ASP A 1 92 ? -6.993 -1.027 8.437 1.00 94.19 92 ASP A O 1
ATOM 721 N N . ASP A 1 93 ? -7.888 -2.134 10.182 1.00 91.69 93 ASP A N 1
ATOM 722 C CA . ASP A 1 93 ? -9.204 -2.345 9.579 1.00 91.69 93 ASP A CA 1
ATOM 723 C C . ASP A 1 93 ? -10.013 -1.029 9.572 1.00 91.69 93 ASP A C 1
ATOM 725 O O . ASP A 1 93 ? -9.670 -0.082 10.290 1.00 91.69 93 ASP A O 1
ATOM 729 N N . VAL A 1 94 ? -11.053 -0.967 8.730 1.00 86.62 94 VAL A N 1
ATOM 730 C CA . VAL A 1 94 ? -11.987 0.177 8.635 1.00 86.62 94 VAL A CA 1
ATOM 731 C C . VAL A 1 94 ? -13.108 0.129 9.659 1.00 86.62 94 VAL A C 1
ATOM 733 O O . VAL A 1 94 ? -13.501 -0.991 10.054 1.00 86.62 94 VAL A O 1
#

Foldseek 3Di:
DDDDPDPAFPKPPWAFDWDWDQDPVATFIATDGTDIDRDDDDPPDDDVVVVVQVSVLRVVDDLRLFTGKQAQDDDDPPQFSDDDVRMTTGSDHD